Protein AF-X0X9D3-F1 (afdb_monomer_lite)

Foldseek 3Di:
DDDDPVVVVVLVVVLVVLLVVLLVCLVVLNLVVSLVSLLVSLVVLVPDPPQDPVRSVVSNVSSLVSLVVSLVVLVPPPPPPDDRPVVSNVVSVVSSLVSQLPDPPCVSVVVVVVVVLVVQVPDPPHDLVNSLVVLVVVLVSCVVVVVVVVNVVSVVVNVVSVVD

Sequence (164 aa):
MAINANVKNQFIKNFQNKILQGRQLLQTNNHRWGDKIFTNLYYDIEKIDWIEDQKKRQFTMIITNSWWIYLNSITSQKEEGAKIDYIKYIDAYNRFFSFLSKLEEFDLFSNFWMVLLKNFIKKKELSVDGITKFINSFCNIIKEREDFLKLVELQIILTFLRKS

Secondary structure (DSSP, 8-state):
-PPPHHHHHHHHHHHHHHHHHHHHHHHTT-HHHHHHHHHHHHHHHHT-TTS-HHHHHHHHHHHHHHHHHHHHHHH----TT----HHHHHHHHHHHHHHHTT-S-HHHHHHHHHHHHHHHHH-TTS-HHHHHHHHHHHHHHHHHTT-HHHHHHHHHHHHHHTT-

Structure (mmCIF, N/CA/C/O backbone):
data_AF-X0X9D3-F1
#
_entry.id   AF-X0X9D3-F1
#
loop_
_atom_site.group_PDB
_atom_site.id
_atom_site.type_symbol
_atom_site.label_atom_id
_atom_site.label_alt_id
_atom_site.label_comp_id
_atom_site.label_asym_id
_atom_site.label_entity_id
_atom_site.label_seq_id
_atom_site.pdbx_PDB_ins_code
_atom_site.Cartn_x
_atom_site.Cartn_y
_atom_site.Cartn_z
_atom_site.occupancy
_atom_site.B_iso_or_equiv
_atom_site.auth_seq_id
_atom_site.auth_comp_id
_atom_site.auth_asym_id
_atom_site.auth_atom_id
_atom_site.pdbx_PDB_model_num
ATOM 1 N N . MET A 1 1 ? 16.632 -7.223 -26.950 1.00 51.91 1 MET A N 1
ATOM 2 C CA . MET A 1 1 ? 17.416 -5.986 -27.187 1.00 51.91 1 MET A CA 1
ATOM 3 C C . MET A 1 1 ? 18.104 -5.600 -25.886 1.00 51.91 1 MET A C 1
ATOM 5 O O . MET A 1 1 ? 17.438 -5.593 -24.860 1.00 51.91 1 MET A O 1
ATOM 9 N N . ALA A 1 2 ? 19.412 -5.331 -25.891 1.00 59.56 2 ALA A N 1
ATOM 10 C CA . ALA A 1 2 ? 20.106 -4.870 -24.688 1.00 59.56 2 ALA A CA 1
ATOM 11 C C . ALA A 1 2 ? 19.689 -3.423 -24.384 1.00 59.56 2 ALA A C 1
ATOM 13 O O . ALA A 1 2 ? 19.845 -2.536 -25.219 1.00 59.56 2 ALA A O 1
ATOM 14 N N . ILE A 1 3 ? 19.115 -3.190 -23.208 1.00 73.69 3 ILE A N 1
ATOM 15 C CA . ILE A 1 3 ? 18.658 -1.857 -22.806 1.00 73.69 3 ILE A CA 1
ATOM 16 C C . ILE A 1 3 ? 19.833 -1.022 -22.342 1.00 73.69 3 ILE A C 1
ATOM 18 O O . ILE A 1 3 ? 20.680 -1.490 -21.580 1.00 73.69 3 ILE A O 1
ATOM 22 N N . ASN A 1 4 ? 19.839 0.234 -22.780 1.00 84.88 4 ASN A N 1
ATOM 23 C CA . ASN A 1 4 ? 20.864 1.206 -22.445 1.00 84.88 4 ASN A CA 1
ATOM 24 C C . ASN A 1 4 ? 20.997 1.354 -20.917 1.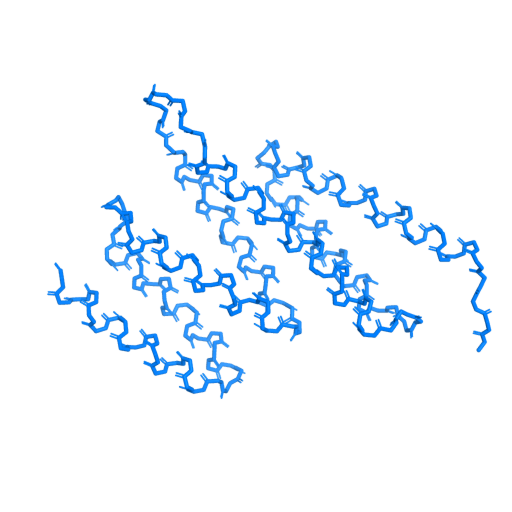00 84.88 4 ASN A C 1
ATOM 26 O O . ASN A 1 4 ? 20.018 1.627 -20.216 1.00 84.88 4 ASN A O 1
ATOM 30 N N . ALA A 1 5 ? 22.222 1.210 -20.405 1.00 86.62 5 ALA A N 1
ATOM 31 C CA . ALA A 1 5 ? 22.541 1.371 -18.988 1.00 86.62 5 ALA A CA 1
ATOM 32 C C . ALA A 1 5 ? 22.072 2.728 -18.426 1.00 8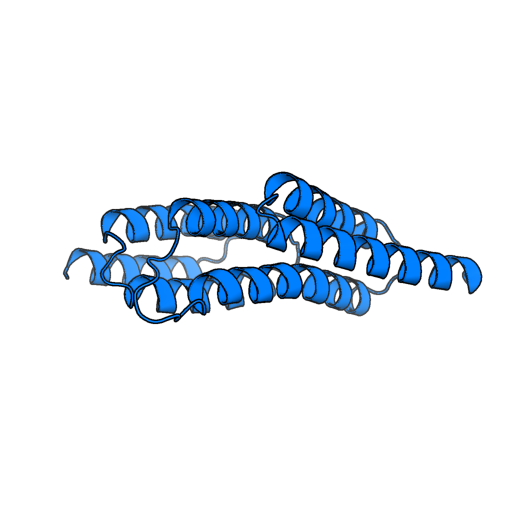6.62 5 ALA A C 1
ATOM 34 O O . ALA A 1 5 ? 21.621 2.798 -17.282 1.00 86.62 5 ALA A O 1
ATOM 35 N N . ASN A 1 6 ? 22.074 3.786 -19.244 1.00 88.56 6 ASN A N 1
ATOM 36 C CA . ASN A 1 6 ? 21.579 5.104 -18.845 1.00 88.56 6 ASN A CA 1
ATOM 37 C C . ASN A 1 6 ? 20.082 5.098 -18.512 1.00 88.56 6 ASN A C 1
ATOM 39 O O . ASN A 1 6 ? 19.679 5.724 -17.534 1.00 88.56 6 ASN A O 1
ATOM 43 N N . VAL A 1 7 ? 19.267 4.348 -19.263 1.00 88.75 7 VAL A N 1
ATOM 44 C CA . VAL A 1 7 ? 17.819 4.233 -19.011 1.00 88.75 7 VAL A CA 1
ATOM 45 C C . VAL A 1 7 ? 17.570 3.546 -17.669 1.00 88.75 7 VAL A C 1
ATOM 47 O O . VAL A 1 7 ? 16.773 4.029 -16.864 1.00 88.75 7 VAL A O 1
ATOM 50 N N . LYS A 1 8 ? 18.309 2.466 -17.382 1.00 89.12 8 LYS A N 1
ATOM 51 C CA . LYS A 1 8 ? 18.216 1.756 -16.096 1.00 89.12 8 LYS A CA 1
ATOM 52 C C . LYS A 1 8 ? 18.608 2.659 -14.926 1.00 89.12 8 LYS A C 1
ATOM 54 O O . LYS A 1 8 ? 17.883 2.735 -13.935 1.00 89.12 8 LYS A O 1
ATOM 59 N N . ASN A 1 9 ? 19.717 3.384 -15.057 1.00 91.69 9 ASN A N 1
ATOM 60 C CA . ASN A 1 9 ? 20.201 4.292 -14.016 1.00 91.69 9 ASN A CA 1
ATOM 61 C C . ASN A 1 9 ? 19.222 5.442 -13.756 1.00 91.69 9 ASN A C 1
ATOM 63 O O . ASN A 1 9 ? 18.950 5.781 -12.602 1.00 91.69 9 ASN A O 1
ATOM 67 N N . GLN A 1 10 ? 18.652 6.015 -14.816 1.00 93.94 10 GLN A N 1
ATOM 68 C CA . GLN A 1 10 ? 17.659 7.076 -14.696 1.00 93.94 10 GLN A CA 1
ATOM 69 C C . GLN A 1 10 ? 16.377 6.576 -14.023 1.00 93.94 10 GLN A C 1
ATOM 71 O O . GLN A 1 10 ? 15.846 7.261 -13.148 1.00 93.94 10 GLN A O 1
ATOM 76 N N . PHE A 1 11 ? 15.915 5.369 -14.367 1.00 93.94 11 PHE A N 1
ATOM 77 C CA . PHE A 1 11 ? 14.783 4.737 -13.691 1.00 93.94 11 PHE A CA 1
ATOM 78 C C . PHE A 1 11 ? 15.042 4.569 -12.189 1.00 93.94 11 PHE A C 1
ATOM 80 O O . PHE A 1 11 ? 14.239 5.035 -11.383 1.00 93.94 11 PHE A O 1
ATOM 87 N N . ILE A 1 12 ? 16.179 3.979 -11.800 1.00 94.25 12 ILE A N 1
ATOM 88 C CA . ILE A 1 12 ? 16.516 3.749 -10.384 1.00 94.25 12 ILE A 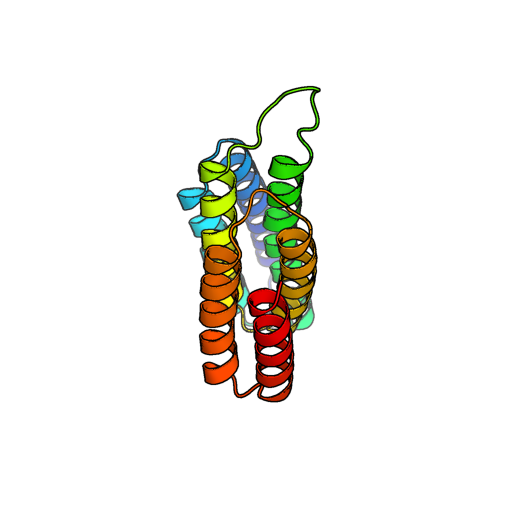CA 1
ATOM 89 C C . ILE A 1 12 ? 16.573 5.074 -9.616 1.00 94.25 12 ILE A C 1
ATOM 91 O O . ILE A 1 12 ? 15.996 5.183 -8.533 1.00 94.25 12 ILE A O 1
ATOM 95 N N . LYS A 1 13 ? 17.211 6.102 -10.189 1.00 96.31 13 LYS A N 1
ATOM 96 C CA . LYS A 1 13 ? 17.292 7.434 -9.574 1.00 96.31 13 LYS A CA 1
ATOM 97 C C . LYS A 1 13 ? 15.904 8.055 -9.388 1.00 96.31 13 LYS A C 1
ATOM 99 O O . LYS A 1 13 ? 15.596 8.579 -8.319 1.00 96.31 13 LYS A O 1
ATOM 104 N N . ASN A 1 14 ? 15.045 7.962 -10.403 1.00 96.62 14 ASN A N 1
ATOM 105 C CA . ASN A 1 14 ? 13.672 8.463 -10.331 1.00 96.62 14 ASN A CA 1
ATOM 106 C C . ASN A 1 14 ? 12.839 7.704 -9.293 1.00 96.62 14 ASN A C 1
ATOM 108 O O . ASN A 1 14 ? 12.109 8.329 -8.523 1.00 96.62 14 ASN A O 1
ATOM 112 N N . PHE A 1 15 ? 12.976 6.378 -9.243 1.00 97.31 15 PHE A N 1
ATOM 113 C CA . PHE A 1 15 ? 12.324 5.533 -8.249 1.00 97.31 15 PHE A CA 1
ATOM 114 C C . PHE A 1 15 ? 12.723 5.954 -6.829 1.00 97.31 15 PHE A C 1
ATOM 116 O O . PHE A 1 15 ? 11.858 6.262 -6.011 1.00 97.31 15 PHE A O 1
ATOM 123 N N . GLN A 1 16 ? 14.026 6.061 -6.552 1.00 97.44 16 GLN A N 1
ATOM 124 C CA . GLN A 1 16 ? 14.542 6.482 -5.245 1.00 97.44 16 GLN A CA 1
ATOM 125 C C . GLN A 1 16 ? 14.030 7.871 -4.840 1.00 97.44 16 GLN A C 1
ATOM 127 O O . GLN A 1 16 ? 13.548 8.046 -3.720 1.00 97.44 16 GLN A O 1
ATOM 132 N N . ASN A 1 17 ? 14.065 8.838 -5.760 1.00 98.00 17 ASN A N 1
ATOM 133 C CA . ASN A 1 17 ? 13.572 10.191 -5.503 1.00 98.00 17 ASN A CA 1
ATOM 134 C C . ASN A 1 17 ? 12.078 10.202 -5.157 1.00 98.00 17 ASN A C 1
ATOM 136 O O . ASN A 1 17 ? 11.682 10.821 -4.169 1.00 98.00 17 ASN A O 1
ATOM 140 N N . LYS A 1 18 ? 11.247 9.489 -5.927 1.00 98.00 18 LYS A N 1
ATOM 141 C CA . LYS A 1 18 ? 9.807 9.388 -5.652 1.00 98.00 18 LYS A CA 1
ATOM 142 C C . LYS A 1 18 ? 9.529 8.661 -4.329 1.00 98.00 18 LYS A C 1
ATOM 144 O O . LYS A 1 18 ? 8.638 9.080 -3.597 1.00 98.00 18 LYS A O 1
ATOM 149 N N . ILE A 1 19 ? 10.305 7.630 -3.974 1.00 98.31 19 ILE A N 1
ATOM 150 C CA . ILE A 1 19 ? 10.197 6.965 -2.663 1.00 98.31 19 ILE A CA 1
ATOM 151 C C . ILE A 1 19 ? 10.476 7.947 -1.522 1.00 98.31 19 ILE A C 1
ATOM 153 O O . ILE A 1 19 ? 9.707 8.002 -0.561 1.00 98.31 19 ILE A O 1
ATOM 157 N N . LEU A 1 20 ? 11.547 8.740 -1.624 1.00 97.88 20 LEU A N 1
ATOM 158 C CA . LEU A 1 20 ? 11.883 9.745 -0.612 1.00 97.88 20 LEU A CA 1
ATOM 159 C C . LEU A 1 20 ? 10.783 10.805 -0.485 1.00 97.88 20 LEU A C 1
ATOM 161 O O . LEU A 1 20 ? 10.347 11.090 0.630 1.00 97.88 20 LEU A O 1
ATOM 165 N N . GLN A 1 21 ? 10.279 11.319 -1.608 1.00 98.06 21 GLN A N 1
ATOM 166 C CA . GLN A 1 21 ? 9.172 12.280 -1.624 1.00 98.06 21 GLN A CA 1
ATOM 167 C C . GLN A 1 21 ? 7.899 11.700 -0.997 1.00 98.06 21 GLN A C 1
ATOM 169 O O . GLN A 1 21 ? 7.280 12.340 -0.150 1.00 98.06 21 GLN A O 1
ATOM 174 N N . GLY A 1 22 ? 7.527 10.468 -1.360 1.00 98.00 22 GLY A N 1
ATOM 175 C CA . GLY A 1 22 ? 6.369 9.786 -0.783 1.00 98.00 22 GLY A CA 1
ATOM 176 C C . GLY A 1 22 ? 6.491 9.643 0.735 1.00 98.00 22 GLY A C 1
ATOM 177 O O . GLY A 1 22 ? 5.559 9.977 1.464 1.00 98.00 22 GLY A O 1
ATOM 178 N N . ARG A 1 23 ? 7.667 9.240 1.236 1.00 97.69 23 ARG A N 1
ATOM 179 C CA . ARG A 1 23 ? 7.942 9.147 2.682 1.00 97.69 23 ARG A CA 1
ATOM 180 C C . ARG A 1 23 ? 7.845 10.502 3.384 1.00 97.69 23 ARG A C 1
ATOM 182 O O . ARG A 1 23 ? 7.234 10.581 4.444 1.00 97.69 23 ARG A O 1
ATOM 189 N N . GLN A 1 24 ? 8.408 11.560 2.802 1.00 97.62 24 GLN A N 1
ATOM 190 C CA . GLN A 1 24 ? 8.318 12.920 3.352 1.00 97.62 24 GLN A CA 1
ATOM 191 C C . GLN A 1 24 ? 6.867 13.413 3.427 1.00 97.62 24 GLN A C 1
ATOM 193 O O . GLN A 1 24 ? 6.464 14.020 4.420 1.00 97.62 24 GLN A O 1
ATOM 198 N N . LEU A 1 25 ? 6.054 13.109 2.414 1.00 97.50 25 LEU A N 1
ATOM 199 C CA . LEU A 1 25 ? 4.630 13.444 2.418 1.00 97.50 25 LEU A CA 1
ATOM 200 C C . LEU A 1 25 ? 3.865 12.683 3.496 1.00 97.50 25 LEU A C 1
ATOM 202 O O . LEU A 1 25 ? 3.042 13.282 4.180 1.00 97.50 25 LEU A O 1
ATOM 206 N N . LEU A 1 26 ? 4.166 11.398 3.705 1.00 95.56 26 LEU A N 1
ATOM 207 C CA . LEU A 1 26 ? 3.586 10.657 4.824 1.00 95.56 26 LEU A CA 1
ATOM 208 C C . LEU A 1 26 ? 3.941 11.313 6.166 1.00 95.56 26 LEU A C 1
ATOM 210 O O . LEU A 1 26 ? 3.048 11.583 6.962 1.00 95.56 26 LEU A O 1
ATOM 214 N N . GLN A 1 27 ? 5.216 11.646 6.386 1.00 93.12 27 GLN A N 1
ATOM 215 C CA . GLN A 1 27 ? 5.674 12.263 7.639 1.00 93.12 27 GLN A CA 1
ATOM 216 C C . GLN A 1 27 ? 5.070 13.652 7.897 1.00 93.12 27 GLN A C 1
ATOM 218 O O . GLN A 1 27 ? 4.860 14.026 9.046 1.00 93.12 27 GLN A O 1
ATOM 223 N N . THR A 1 28 ? 4.726 14.394 6.844 1.00 93.00 28 THR A N 1
ATOM 224 C CA . THR A 1 28 ? 4.029 15.691 6.938 1.00 93.00 28 THR A CA 1
ATOM 225 C C . THR A 1 28 ? 2.498 15.556 6.964 1.00 93.00 28 THR A C 1
ATOM 227 O O . THR A 1 28 ? 1.786 16.527 6.720 1.00 93.00 28 THR A O 1
ATOM 230 N N . ASN A 1 29 ? 1.970 14.360 7.270 1.00 90.44 29 ASN A N 1
ATOM 231 C CA . ASN A 1 29 ? 0.538 14.016 7.320 1.00 90.44 29 ASN A CA 1
ATOM 232 C C . ASN A 1 29 ? -0.208 14.175 5.987 1.00 90.44 29 ASN A C 1
ATOM 234 O O . ASN A 1 29 ? -1.438 14.151 5.936 1.00 90.44 29 ASN A O 1
ATOM 238 N N . ASN A 1 30 ? 0.516 14.297 4.880 1.00 94.50 30 ASN A N 1
ATOM 239 C CA . ASN A 1 30 ? -0.066 14.421 3.559 1.00 94.50 30 ASN A CA 1
ATOM 240 C C . ASN A 1 30 ? -0.279 13.040 2.917 1.00 94.50 30 ASN A C 1
ATOM 242 O O . ASN A 1 30 ? 0.290 12.704 1.871 1.00 94.50 30 ASN A O 1
ATOM 246 N N . HIS A 1 31 ? -1.118 12.218 3.558 1.00 95.69 31 HIS A N 1
ATOM 247 C CA . HIS A 1 31 ? -1.322 10.829 3.141 1.00 95.69 31 HIS A CA 1
ATOM 248 C C . HIS A 1 31 ? -1.901 10.708 1.730 1.00 95.69 31 HIS A C 1
ATOM 250 O O . HIS A 1 31 ? -1.583 9.759 1.022 1.00 95.69 31 HIS A O 1
ATOM 256 N N . ARG A 1 32 ? -2.734 11.666 1.295 1.00 95.62 32 ARG A N 1
ATOM 257 C CA . ARG A 1 32 ? -3.327 11.659 -0.052 1.00 95.62 32 ARG A CA 1
ATOM 258 C C . ARG A 1 32 ? -2.264 11.750 -1.140 1.00 95.62 32 ARG A C 1
ATOM 260 O O . ARG A 1 32 ? -2.324 11.009 -2.118 1.00 95.62 32 ARG A O 1
ATOM 267 N N . TRP A 1 33 ? -1.313 12.667 -0.989 1.00 97.19 33 TRP A N 1
ATOM 268 C CA . TRP A 1 33 ? -0.254 12.841 -1.979 1.00 97.19 33 TRP A CA 1
ATOM 269 C C . TRP A 1 33 ? 0.816 11.750 -1.866 1.00 97.19 33 TRP A C 1
ATOM 271 O O . TRP A 1 33 ? 1.298 11.286 -2.900 1.00 97.19 33 TRP A O 1
ATOM 281 N N . GLY A 1 34 ? 1.113 11.275 -0.650 1.00 97.31 34 GLY A N 1
ATOM 282 C CA . GLY A 1 34 ? 1.967 10.101 -0.439 1.00 97.31 34 GLY A CA 1
ATOM 283 C C . GLY A 1 34 ? 1.411 8.849 -1.129 1.00 97.31 34 GLY A C 1
ATOM 284 O O . GLY A 1 34 ? 2.106 8.228 -1.932 1.00 97.31 34 GLY A O 1
ATOM 285 N N . ASP A 1 35 ? 0.129 8.542 -0.907 1.00 96.62 35 ASP A N 1
ATOM 286 C CA . ASP A 1 35 ? -0.586 7.440 -1.564 1.00 96.62 35 ASP A CA 1
ATOM 287 C C . ASP A 1 35 ? -0.561 7.550 -3.089 1.00 96.62 35 ASP A C 1
ATOM 289 O O . ASP A 1 35 ? -0.241 6.584 -3.782 1.00 96.62 35 ASP A O 1
ATOM 293 N N . LYS A 1 36 ? -0.832 8.746 -3.624 1.00 97.12 36 LYS A N 1
ATOM 294 C CA . LYS A 1 36 ? -0.803 8.980 -5.070 1.00 97.12 36 LYS A CA 1
ATOM 295 C C . LYS A 1 36 ? 0.576 8.687 -5.666 1.00 97.12 36 LYS A C 1
ATOM 297 O O . LYS A 1 36 ? 0.653 8.062 -6.721 1.00 97.12 36 LYS A O 1
ATOM 302 N N . ILE A 1 37 ? 1.658 9.109 -5.008 1.00 97.44 37 ILE A N 1
ATOM 303 C CA . ILE A 1 37 ? 3.026 8.822 -5.469 1.00 97.44 37 ILE A CA 1
ATOM 304 C C . ILE A 1 37 ? 3.311 7.324 -5.446 1.00 97.44 37 ILE A C 1
ATOM 306 O O . ILE A 1 37 ? 3.830 6.800 -6.428 1.00 97.44 37 ILE A O 1
ATOM 310 N N . PHE A 1 38 ? 2.959 6.635 -4.363 1.00 97.38 38 PHE A N 1
ATOM 311 C CA . PHE A 1 38 ? 3.206 5.202 -4.223 1.00 97.38 38 PHE A CA 1
ATOM 312 C C . PHE A 1 38 ? 2.378 4.356 -5.189 1.00 97.38 38 PHE A C 1
ATOM 314 O O . PHE A 1 38 ? 2.926 3.468 -5.838 1.00 97.38 38 PHE A O 1
ATOM 321 N N . THR A 1 39 ? 1.097 4.681 -5.357 1.00 95.94 39 THR A N 1
ATOM 322 C CA . THR A 1 39 ? 0.223 4.033 -6.341 1.00 95.94 39 THR A CA 1
ATOM 323 C C . THR A 1 39 ? 0.757 4.240 -7.762 1.00 95.94 39 THR A C 1
ATOM 325 O O . THR A 1 39 ? 0.839 3.290 -8.535 1.00 95.94 39 THR A O 1
ATOM 328 N N . ASN A 1 40 ? 1.173 5.462 -8.110 1.00 96.31 40 ASN A N 1
ATOM 329 C CA . ASN A 1 40 ? 1.748 5.731 -9.428 1.00 96.31 40 ASN A CA 1
ATOM 330 C C . ASN A 1 40 ? 3.077 5.000 -9.632 1.00 96.31 40 ASN A C 1
ATOM 332 O O . ASN A 1 40 ? 3.302 4.465 -10.707 1.00 96.31 40 ASN A O 1
ATOM 336 N N . LEU A 1 41 ? 3.940 4.959 -8.613 1.00 96.56 41 LEU A N 1
ATOM 337 C CA . LEU A 1 41 ? 5.193 4.209 -8.667 1.00 96.56 41 LEU A CA 1
ATOM 338 C C . LEU A 1 41 ? 4.955 2.729 -8.957 1.00 96.56 41 LEU A C 1
ATOM 340 O O . LEU A 1 41 ? 5.642 2.185 -9.812 1.00 96.56 41 LEU A O 1
ATOM 344 N N . TYR A 1 42 ? 3.993 2.108 -8.274 1.00 95.62 42 TYR A N 1
ATOM 345 C CA . TYR A 1 42 ? 3.616 0.719 -8.523 1.00 95.62 42 TYR A CA 1
ATOM 346 C C . TYR A 1 42 ? 3.209 0.509 -9.988 1.00 95.62 42 TYR A C 1
ATOM 348 O O . TYR A 1 42 ? 3.831 -0.284 -10.686 1.00 95.62 42 TYR A O 1
ATOM 356 N N . TYR A 1 43 ? 2.265 1.297 -10.508 1.00 95.12 43 TYR A N 1
ATOM 357 C CA . TYR A 1 43 ? 1.858 1.161 -11.911 1.00 95.12 43 TYR A CA 1
ATOM 358 C C . TYR A 1 43 ? 2.966 1.503 -12.914 1.00 95.12 43 TYR A C 1
ATOM 360 O O . TYR A 1 43 ? 2.996 0.931 -14.002 1.00 95.12 43 TYR A O 1
ATOM 368 N N . ASP A 1 44 ? 3.863 2.435 -12.583 1.00 94.44 44 ASP A N 1
ATOM 369 C CA . ASP A 1 44 ? 5.036 2.740 -13.403 1.00 94.44 44 ASP A CA 1
ATOM 370 C C . ASP A 1 44 ? 5.980 1.525 -13.470 1.00 94.44 44 ASP A C 1
ATOM 372 O O . ASP A 1 44 ? 6.537 1.270 -14.530 1.00 94.44 44 ASP A O 1
ATOM 376 N N . ILE A 1 45 ? 6.154 0.775 -12.372 1.00 94.75 45 ILE A N 1
ATOM 377 C CA . ILE A 1 45 ? 6.966 -0.456 -12.324 1.00 94.75 45 ILE A CA 1
ATOM 378 C C . ILE A 1 45 ? 6.319 -1.569 -13.145 1.00 94.75 45 ILE A C 1
ATOM 380 O O . ILE A 1 45 ? 7.002 -2.201 -13.953 1.00 94.75 45 ILE A O 1
ATOM 384 N N . GLU A 1 46 ? 5.014 -1.783 -12.970 1.00 93.06 46 GLU A N 1
ATOM 385 C CA . GLU A 1 46 ? 4.295 -2.877 -13.631 1.00 93.06 46 GLU A CA 1
ATOM 386 C C . GLU A 1 46 ? 4.342 -2.773 -15.156 1.00 93.06 46 GLU A C 1
ATOM 388 O O . GLU A 1 46 ? 4.542 -3.775 -15.843 1.00 93.06 46 GLU A O 1
ATOM 393 N N . LYS A 1 47 ? 4.282 -1.547 -15.685 1.00 93.75 47 LYS A N 1
ATOM 394 C CA . LYS A 1 47 ? 4.357 -1.255 -17.127 1.00 93.75 47 LYS A CA 1
ATOM 395 C C . LYS A 1 47 ? 5.742 -1.453 -17.748 1.00 93.75 47 LYS A C 1
ATOM 397 O O . LYS A 1 47 ? 5.889 -1.257 -18.952 1.00 93.75 47 LYS A O 1
ATOM 402 N N . ILE A 1 48 ? 6.778 -1.740 -16.959 1.00 93.25 48 ILE A N 1
ATOM 403 C CA . ILE A 1 48 ? 8.137 -1.869 -17.484 1.00 93.25 48 ILE A CA 1
ATOM 404 C C . ILE A 1 48 ? 8.418 -3.321 -17.859 1.00 93.25 48 ILE A C 1
ATOM 406 O O . ILE A 1 48 ? 8.696 -4.158 -17.003 1.00 93.25 48 ILE A O 1
ATOM 410 N N . ASP A 1 49 ? 8.445 -3.584 -19.163 1.00 91.56 49 ASP A N 1
ATOM 411 C CA . ASP A 1 49 ? 8.639 -4.930 -19.724 1.00 91.56 49 ASP A CA 1
ATOM 412 C C . ASP A 1 49 ? 10.029 -5.524 -19.465 1.00 91.56 49 ASP A C 1
ATOM 414 O O . ASP A 1 49 ? 10.235 -6.729 -19.555 1.00 91.56 49 ASP A O 1
ATOM 418 N N . TRP A 1 50 ? 11.020 -4.681 -19.177 1.00 92.44 50 TRP A N 1
ATOM 419 C CA . TRP A 1 50 ? 12.407 -5.121 -19.038 1.00 92.44 50 TRP A CA 1
ATOM 420 C C . TRP A 1 50 ? 12.869 -5.385 -17.613 1.00 92.44 50 TRP A C 1
ATOM 422 O O . TRP A 1 50 ? 14.012 -5.804 -17.404 1.00 92.44 50 TRP A O 1
ATOM 432 N N . ILE A 1 51 ? 12.020 -5.089 -16.635 1.00 91.94 51 ILE A N 1
ATOM 433 C CA . ILE A 1 51 ? 12.261 -5.436 -15.242 1.00 91.94 51 ILE A CA 1
ATOM 434 C C . ILE A 1 51 ? 11.627 -6.805 -15.028 1.00 91.94 51 ILE A C 1
ATOM 436 O O . ILE A 1 51 ? 10.431 -6.967 -15.224 1.00 91.94 51 ILE A O 1
ATOM 440 N N . GLU A 1 52 ? 12.433 -7.778 -14.619 1.00 92.69 52 GLU A N 1
ATOM 441 C CA . GLU A 1 52 ? 11.950 -9.111 -14.259 1.00 92.69 52 GLU A CA 1
ATOM 442 C C . GLU A 1 52 ? 10.966 -9.043 -13.082 1.00 92.69 52 GLU A C 1
ATOM 444 O O . GLU A 1 52 ? 11.140 -8.228 -12.170 1.00 92.69 52 GLU A O 1
ATOM 449 N N . ASP A 1 53 ? 9.991 -9.950 -13.044 1.00 91.00 53 ASP A N 1
ATOM 450 C CA . ASP A 1 53 ? 8.922 -9.959 -12.033 1.00 91.00 53 ASP A CA 1
ATOM 451 C C . ASP A 1 53 ? 9.462 -9.993 -10.598 1.00 91.00 53 ASP A C 1
ATOM 453 O O . ASP A 1 53 ? 8.991 -9.273 -9.717 1.00 91.00 53 ASP A O 1
ATOM 457 N N . GLN A 1 54 ? 10.539 -10.750 -10.352 1.00 91.00 54 GLN A N 1
ATOM 458 C CA . GLN A 1 54 ? 11.191 -10.772 -9.041 1.00 91.00 54 GLN A CA 1
ATOM 459 C C . GLN A 1 54 ? 11.689 -9.378 -8.631 1.00 91.00 54 GLN A C 1
ATOM 461 O O . GLN A 1 54 ? 11.621 -9.000 -7.457 1.00 91.00 54 GLN A O 1
ATOM 466 N N . LYS A 1 55 ? 12.198 -8.599 -9.589 1.00 93.31 55 LYS A N 1
ATOM 467 C CA . LYS A 1 55 ? 12.687 -7.246 -9.341 1.00 93.31 55 LYS A CA 1
ATOM 468 C C . LYS A 1 55 ? 11.533 -6.255 -9.186 1.00 93.31 55 LYS A C 1
ATOM 470 O O . LYS A 1 55 ? 11.636 -5.389 -8.314 1.00 93.31 55 LYS A O 1
ATOM 475 N N . LYS A 1 56 ? 10.438 -6.408 -9.942 1.00 94.19 56 LYS A N 1
ATOM 476 C CA . LYS A 1 56 ? 9.196 -5.641 -9.731 1.00 94.19 56 LYS A CA 1
ATOM 477 C C . LYS A 1 56 ? 8.684 -5.828 -8.306 1.00 94.19 56 LYS A C 1
ATOM 479 O O . LYS A 1 56 ? 8.589 -4.849 -7.566 1.00 94.19 56 LYS A O 1
ATOM 484 N N . ARG A 1 57 ? 8.574 -7.081 -7.853 1.00 91.38 57 ARG A N 1
ATOM 485 C CA . ARG A 1 57 ? 8.181 -7.420 -6.478 1.00 91.38 57 ARG A CA 1
ATOM 486 C C . ARG A 1 57 ? 9.091 -6.787 -5.425 1.00 91.38 57 ARG A C 1
ATOM 488 O O . ARG A 1 57 ? 8.604 -6.282 -4.416 1.00 91.38 57 ARG A O 1
ATOM 495 N N . GLN A 1 58 ? 10.410 -6.746 -5.646 1.00 92.75 58 GLN A N 1
ATOM 496 C CA . GLN A 1 58 ? 11.329 -6.031 -4.743 1.00 92.75 58 GLN A CA 1
ATOM 497 C C . GLN A 1 58 ? 11.011 -4.530 -4.660 1.00 92.75 58 GLN A C 1
ATOM 499 O O . GLN A 1 58 ? 11.042 -3.958 -3.568 1.00 92.75 58 GLN A O 1
ATOM 504 N N . PHE A 1 59 ? 10.702 -3.880 -5.783 1.00 95.50 59 PHE A N 1
ATOM 505 C CA . PHE A 1 59 ? 10.301 -2.474 -5.779 1.00 95.50 59 PHE A CA 1
ATOM 506 C C . PHE A 1 59 ? 8.943 -2.267 -5.096 1.00 95.50 59 PHE A C 1
ATOM 508 O O . PHE A 1 59 ? 8.828 -1.365 -4.260 1.00 95.50 59 PHE A O 1
ATOM 515 N N . THR A 1 60 ? 7.966 -3.139 -5.352 1.00 93.44 60 THR A N 1
ATOM 516 C CA . THR A 1 60 ? 6.673 -3.156 -4.652 1.00 93.44 60 THR A CA 1
ATOM 517 C C . THR A 1 60 ? 6.869 -3.286 -3.140 1.00 93.44 60 THR A C 1
ATOM 519 O O . THR A 1 60 ? 6.329 -2.490 -2.371 1.00 93.44 60 THR A O 1
ATOM 522 N N . MET A 1 61 ? 7.741 -4.191 -2.684 1.00 91.50 61 MET A N 1
ATOM 523 C CA . MET A 1 61 ? 8.087 -4.331 -1.264 1.00 91.50 61 MET A CA 1
ATOM 524 C C . MET A 1 61 ? 8.699 -3.057 -0.669 1.00 91.50 61 MET A C 1
ATOM 526 O O . MET A 1 61 ? 8.405 -2.722 0.477 1.00 91.50 61 MET A O 1
ATOM 530 N N . ILE A 1 62 ? 9.529 -2.317 -1.413 1.00 95.25 62 ILE A N 1
ATOM 531 C CA . ILE A 1 62 ? 10.090 -1.038 -0.940 1.00 95.25 62 ILE A CA 1
ATOM 532 C C . ILE A 1 62 ? 8.980 0.002 -0.727 1.00 95.25 62 ILE A C 1
ATOM 534 O O . ILE A 1 62 ? 9.008 0.734 0.272 1.00 95.25 62 ILE A O 1
ATOM 538 N N . ILE A 1 63 ? 8.004 0.068 -1.636 1.00 95.81 63 ILE A N 1
ATOM 539 C CA . ILE A 1 63 ? 6.841 0.955 -1.506 1.00 95.81 63 ILE A CA 1
ATOM 540 C C . ILE A 1 63 ? 6.031 0.561 -0.266 1.00 95.81 63 ILE A C 1
ATOM 542 O O . ILE A 1 63 ? 5.812 1.382 0.627 1.00 95.81 63 ILE A O 1
ATOM 546 N N . THR A 1 64 ? 5.675 -0.716 -0.158 1.00 92.44 64 THR A N 1
ATOM 547 C CA . THR A 1 64 ? 4.894 -1.265 0.953 1.00 92.44 64 THR A CA 1
ATOM 548 C C . THR A 1 64 ? 5.578 -1.066 2.309 1.00 92.44 64 THR A C 1
ATOM 550 O O . THR A 1 64 ? 4.954 -0.612 3.269 1.00 92.44 64 THR A O 1
ATOM 553 N N . ASN A 1 65 ? 6.888 -1.303 2.396 1.00 91.25 65 ASN A N 1
ATOM 554 C CA . ASN A 1 65 ? 7.655 -1.070 3.621 1.00 91.25 65 ASN A CA 1
ATOM 555 C C . ASN A 1 65 ? 7.700 0.412 4.012 1.00 91.25 65 ASN A C 1
ATOM 557 O O . ASN A 1 65 ? 7.784 0.730 5.196 1.00 91.25 65 ASN A O 1
ATOM 561 N N . SER A 1 66 ? 7.617 1.330 3.044 1.00 95.06 66 SER A N 1
ATOM 562 C CA . SER A 1 66 ? 7.572 2.770 3.329 1.00 95.06 66 SER A CA 1
ATOM 563 C C . SER A 1 66 ? 6.291 3.155 4.072 1.00 95.06 66 SER A C 1
ATOM 565 O O . SER A 1 66 ? 6.356 3.901 5.050 1.00 95.06 66 SER A O 1
ATOM 567 N N . TRP A 1 67 ? 5.149 2.591 3.669 1.00 92.94 67 TRP A N 1
ATOM 568 C CA . TRP A 1 67 ? 3.899 2.700 4.421 1.00 92.94 67 TRP A CA 1
ATOM 569 C C . TRP A 1 67 ? 4.004 2.070 5.804 1.00 92.94 67 TRP A C 1
ATOM 571 O O . TRP A 1 67 ? 3.612 2.684 6.793 1.00 92.94 67 TRP A O 1
ATOM 581 N N . TRP A 1 68 ? 4.557 0.862 5.886 1.00 88.25 68 TRP A N 1
ATOM 582 C CA . TRP A 1 68 ? 4.644 0.132 7.146 1.00 88.25 68 TRP A CA 1
ATOM 583 C C . TRP A 1 68 ? 5.466 0.861 8.210 1.00 88.25 68 TRP A C 1
ATOM 585 O O . TRP A 1 68 ? 5.021 1.021 9.347 1.00 88.25 68 TRP A O 1
ATOM 595 N N . ILE A 1 69 ? 6.652 1.348 7.833 1.00 89.56 69 ILE A N 1
ATOM 596 C CA . ILE A 1 69 ? 7.513 2.145 8.716 1.00 89.56 69 ILE A CA 1
ATOM 597 C C . ILE A 1 69 ? 6.749 3.370 9.222 1.00 89.56 69 ILE A C 1
ATOM 599 O O . ILE A 1 69 ? 6.779 3.670 10.416 1.00 89.56 69 ILE A O 1
ATOM 603 N N . TYR A 1 70 ? 6.025 4.046 8.329 1.00 92.44 70 TYR A N 1
ATOM 604 C CA . TYR A 1 70 ? 5.225 5.200 8.699 1.00 92.44 70 TYR A CA 1
ATOM 605 C C . TYR A 1 70 ? 4.110 4.845 9.694 1.00 92.44 70 TYR A C 1
ATOM 607 O O . TYR A 1 70 ? 4.022 5.461 10.753 1.00 92.44 70 TYR A O 1
ATOM 615 N N . LEU A 1 71 ? 3.308 3.817 9.418 1.00 88.00 71 LEU A N 1
ATOM 616 C CA . LEU A 1 71 ? 2.221 3.386 10.304 1.00 88.00 71 LEU A CA 1
ATOM 617 C C . LEU A 1 71 ? 2.722 3.006 11.700 1.00 88.00 71 LEU A C 1
ATOM 619 O O . LEU A 1 71 ? 2.101 3.376 12.698 1.00 88.00 71 LEU A O 1
ATOM 623 N N . ASN A 1 72 ? 3.869 2.328 11.776 1.00 84.00 72 ASN A N 1
ATOM 624 C CA . ASN A 1 72 ? 4.502 2.022 13.054 1.00 84.00 72 ASN A CA 1
ATOM 625 C C . ASN A 1 72 ? 4.941 3.295 13.776 1.00 84.00 72 ASN A C 1
ATOM 627 O O . ASN A 1 72 ? 4.677 3.409 14.971 1.00 84.00 72 ASN A O 1
ATOM 631 N N . SER A 1 73 ? 5.501 4.276 13.056 1.00 86.25 73 SER A N 1
ATOM 632 C CA . SER A 1 73 ? 5.924 5.553 13.645 1.00 86.25 73 SER A CA 1
ATOM 633 C C . SER A 1 73 ? 4.776 6.323 14.311 1.00 86.25 73 SER A C 1
ATOM 635 O O . SER A 1 73 ? 4.982 6.907 15.371 1.00 86.25 73 SER A O 1
ATOM 637 N N . ILE A 1 74 ? 3.550 6.245 13.771 1.00 84.12 74 ILE A N 1
ATOM 638 C CA . ILE A 1 74 ? 2.350 6.847 14.386 1.00 84.12 74 ILE A CA 1
ATOM 639 C C . ILE A 1 74 ? 2.020 6.180 15.731 1.00 84.12 74 ILE A C 1
ATOM 641 O O . ILE A 1 74 ? 1.534 6.829 16.651 1.00 84.12 74 ILE A O 1
ATOM 645 N N . THR A 1 75 ? 2.277 4.876 15.860 1.00 73.31 75 THR A N 1
ATOM 646 C CA . THR A 1 75 ? 1.973 4.113 17.086 1.00 73.31 75 THR A CA 1
ATOM 647 C C . THR A 1 75 ? 3.091 4.099 18.112 1.00 73.31 75 THR A C 1
ATOM 649 O O . THR A 1 75 ? 2.828 3.845 19.286 1.00 73.31 75 THR A O 1
ATOM 652 N N . SER A 1 76 ? 4.332 4.319 17.678 1.00 67.44 76 SER A N 1
ATOM 653 C CA . SER A 1 76 ? 5.516 4.272 18.531 1.00 67.44 76 SER A CA 1
ATOM 654 C C . SER A 1 76 ? 5.871 5.624 19.146 1.00 67.44 76 SER A C 1
ATOM 656 O O . SER A 1 76 ? 6.862 5.695 19.867 1.00 67.44 76 SER A O 1
ATOM 658 N N . GLN A 1 77 ? 5.061 6.670 18.931 1.00 56.28 77 GLN A N 1
ATOM 659 C CA . GLN A 1 77 ? 5.089 7.901 19.728 1.00 56.28 77 GLN A CA 1
ATOM 660 C C . GLN A 1 77 ? 4.575 7.607 21.149 1.00 56.28 77 GLN A C 1
ATOM 662 O O . GLN A 1 77 ? 3.470 7.968 21.536 1.00 56.28 77 GLN A O 1
ATOM 667 N N . LYS A 1 78 ? 5.395 6.876 21.908 1.00 49.59 78 LYS A N 1
ATOM 668 C CA . LYS A 1 78 ? 5.289 6.647 23.351 1.00 49.59 78 LYS A CA 1
ATOM 669 C C . LYS A 1 78 ? 6.052 7.738 24.111 1.00 49.59 78 LYS A C 1
ATOM 671 O O . LYS A 1 78 ? 6.810 7.425 25.022 1.00 49.59 78 LYS A O 1
ATOM 676 N N . GLU A 1 79 ? 5.913 9.000 23.721 1.00 47.03 79 GLU A N 1
ATOM 677 C CA . GLU A 1 79 ? 6.248 10.051 24.681 1.00 47.03 79 GLU A CA 1
ATOM 678 C C . GLU A 1 79 ? 5.148 10.033 25.742 1.00 47.03 79 GLU A C 1
ATOM 680 O O . GLU A 1 79 ? 3.958 10.028 25.417 1.00 47.03 79 GLU A O 1
ATOM 685 N N . GLU A 1 80 ? 5.562 9.872 26.996 1.00 43.72 80 GLU A N 1
ATOM 686 C CA . GLU A 1 80 ? 4.714 9.684 28.170 1.00 43.72 80 GLU A CA 1
ATOM 687 C C . GLU A 1 80 ? 3.524 10.658 28.160 1.00 43.72 80 GLU A C 1
ATOM 689 O O . GLU A 1 80 ? 3.665 11.854 28.387 1.00 43.72 80 GLU A O 1
ATOM 694 N N . GLY A 1 81 ? 2.327 10.141 27.858 1.00 51.50 81 GLY A N 1
ATOM 695 C CA . GLY A 1 81 ? 1.077 10.907 27.887 1.00 51.50 81 GLY A CA 1
ATOM 696 C C . GLY A 1 81 ? 0.560 11.436 26.543 1.00 51.50 81 GLY A C 1
ATOM 697 O O . GLY A 1 81 ? -0.572 11.927 26.502 1.00 51.50 81 GLY A O 1
ATOM 698 N N . ALA A 1 82 ? 1.297 11.296 25.435 1.00 58.06 82 ALA A N 1
ATOM 699 C CA . ALA A 1 82 ? 0.788 11.668 24.114 1.00 58.06 82 ALA A CA 1
ATOM 700 C C . ALA A 1 82 ? -0.303 10.683 23.652 1.00 58.06 82 ALA A C 1
ATOM 702 O O . ALA A 1 82 ? -0.063 9.491 23.442 1.00 58.06 82 ALA A O 1
ATOM 703 N N . LYS A 1 83 ? -1.540 11.173 23.496 1.00 64.62 83 LYS A N 1
ATOM 704 C CA . LYS A 1 83 ? -2.631 10.382 22.911 1.00 64.62 83 LYS A CA 1
ATOM 705 C C . LYS A 1 83 ? -2.346 10.157 21.428 1.00 64.62 83 LYS A C 1
ATOM 707 O O . LYS A 1 83 ? -2.052 11.103 20.704 1.00 64.62 83 LYS A O 1
ATOM 712 N N . ILE A 1 84 ? -2.492 8.912 20.975 1.00 71.62 84 ILE A N 1
ATOM 713 C CA . ILE A 1 84 ? -2.447 8.576 19.549 1.00 71.62 84 ILE A CA 1
ATOM 714 C C . ILE A 1 84 ? -3.503 9.412 18.819 1.00 71.62 84 ILE A C 1
ATOM 716 O O . ILE A 1 84 ? -4.678 9.398 19.192 1.00 71.62 84 ILE A O 1
ATOM 720 N N . ASP A 1 85 ? -3.096 10.099 17.752 1.00 78.81 85 ASP A N 1
ATOM 721 C CA . ASP A 1 85 ? -4.034 10.714 16.816 1.00 78.81 85 ASP A CA 1
ATOM 722 C C . ASP A 1 85 ? -4.713 9.611 15.992 1.00 78.81 85 ASP A C 1
ATOM 724 O O . ASP A 1 85 ? -4.197 9.130 14.977 1.00 78.81 85 ASP A O 1
ATOM 728 N N . TYR A 1 86 ? -5.879 9.178 16.468 1.00 74.94 86 TYR A N 1
ATOM 729 C CA . TYR A 1 86 ? -6.659 8.118 15.839 1.00 74.94 86 TYR A CA 1
ATOM 730 C C . TYR A 1 86 ? -7.205 8.511 14.464 1.00 74.94 86 TYR A C 1
ATOM 732 O O . TYR A 1 86 ? -7.376 7.630 13.623 1.00 74.94 86 TYR A O 1
ATOM 740 N N . ILE A 1 87 ? -7.437 9.801 14.197 1.00 79.44 87 ILE A N 1
ATOM 741 C CA . ILE A 1 87 ? -7.900 10.263 12.881 1.00 79.44 87 ILE A CA 1
ATOM 742 C C . ILE A 1 87 ? -6.780 10.048 11.866 1.00 79.44 87 ILE A C 1
ATOM 744 O O . ILE A 1 87 ? -6.983 9.389 10.841 1.00 79.44 87 ILE A O 1
ATOM 748 N N . LYS A 1 88 ? -5.575 10.529 12.193 1.00 83.94 88 LYS A N 1
ATOM 749 C CA . LYS A 1 88 ? -4.367 10.325 11.385 1.00 83.94 88 LYS A CA 1
ATOM 750 C C . LYS A 1 88 ? -4.078 8.839 11.182 1.00 83.94 88 LYS A C 1
ATOM 752 O O . LYS A 1 88 ? -3.800 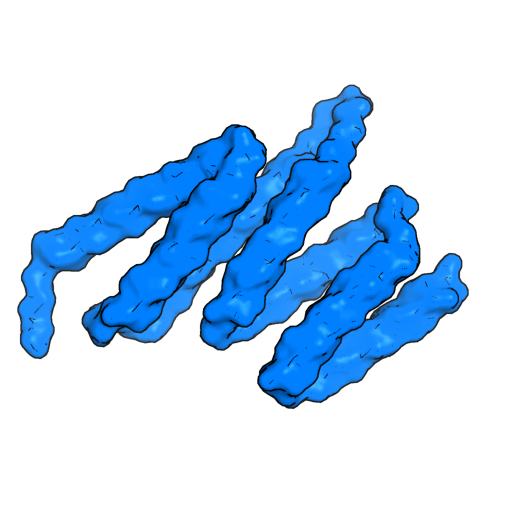8.409 10.063 1.00 83.94 88 LYS A O 1
ATOM 757 N N . TYR A 1 89 ? -4.164 8.059 12.255 1.00 82.12 89 TYR A N 1
ATOM 758 C CA . TYR A 1 89 ? -3.940 6.618 12.232 1.00 82.12 89 TYR A CA 1
ATOM 759 C C . TYR A 1 89 ? -4.907 5.905 11.276 1.00 82.12 89 TYR A C 1
ATOM 761 O O . TYR A 1 89 ? -4.467 5.169 10.393 1.00 82.12 89 TYR A O 1
ATOM 769 N N . ILE A 1 90 ? -6.212 6.158 11.403 1.00 80.38 90 ILE A N 1
ATOM 770 C CA . ILE A 1 90 ? -7.244 5.515 10.580 1.00 80.38 90 ILE A CA 1
ATOM 771 C C . ILE A 1 90 ? -7.120 5.929 9.107 1.00 80.38 90 ILE A C 1
ATOM 773 O O . ILE A 1 90 ? -7.182 5.058 8.238 1.00 80.38 90 ILE A O 1
ATOM 777 N N . ASP A 1 91 ? -6.899 7.215 8.799 1.00 84.44 91 ASP A N 1
ATOM 778 C CA . ASP A 1 91 ? -6.723 7.661 7.405 1.00 84.44 91 ASP A CA 1
ATOM 779 C C . ASP A 1 91 ? -5.497 7.005 6.750 1.00 84.44 91 ASP A C 1
ATOM 781 O O . ASP A 1 91 ? -5.581 6.529 5.614 1.00 84.44 91 ASP A O 1
ATOM 785 N N . ALA A 1 92 ? -4.380 6.898 7.480 1.00 89.19 92 ALA A N 1
ATOM 786 C CA . ALA A 1 92 ? -3.182 6.228 6.986 1.00 89.19 92 ALA A CA 1
ATOM 787 C C . ALA A 1 92 ? -3.436 4.739 6.689 1.00 89.19 92 ALA A C 1
ATOM 789 O O . ALA A 1 92 ? -3.050 4.259 5.621 1.00 89.19 92 ALA A O 1
ATOM 790 N N . TYR A 1 93 ? -4.126 4.018 7.582 1.00 84.56 93 TYR A N 1
ATOM 791 C CA . TYR A 1 93 ? -4.480 2.614 7.347 1.00 84.56 93 TYR A CA 1
ATOM 792 C C . TYR A 1 93 ? -5.419 2.437 6.161 1.00 84.56 93 TYR A C 1
ATOM 794 O O . TYR A 1 93 ? -5.161 1.583 5.316 1.00 84.56 93 TYR A O 1
ATOM 802 N N . ASN A 1 94 ? -6.473 3.247 6.059 1.00 82.88 94 ASN A N 1
ATOM 803 C CA . ASN A 1 94 ? -7.432 3.149 4.958 1.00 82.88 94 ASN A CA 1
ATOM 804 C C . ASN A 1 94 ? -6.745 3.303 3.595 1.00 82.88 94 ASN A C 1
ATOM 806 O O . ASN A 1 94 ? -7.018 2.542 2.665 1.00 82.88 94 ASN A O 1
ATOM 810 N N . ARG A 1 95 ? -5.814 4.255 3.482 1.00 90.12 95 ARG A N 1
ATOM 811 C CA . ARG A 1 95 ? -5.047 4.474 2.250 1.00 90.12 95 ARG A CA 1
ATOM 812 C C . ARG A 1 95 ? -4.059 3.356 1.982 1.00 90.12 95 ARG A C 1
ATOM 814 O O . ARG A 1 95 ? -4.015 2.866 0.860 1.00 90.12 95 ARG A O 1
ATOM 821 N N . PHE A 1 96 ? -3.327 2.909 3.000 1.00 89.31 96 PHE A N 1
ATOM 822 C CA . PHE A 1 96 ? -2.420 1.780 2.843 1.00 89.31 96 PHE A CA 1
ATOM 823 C C . PHE A 1 96 ? -3.160 0.519 2.386 1.00 89.31 96 PHE A C 1
ATOM 825 O O . PHE A 1 96 ? -2.703 -0.159 1.472 1.00 89.31 96 PHE A O 1
ATOM 832 N N . PHE A 1 97 ? -4.340 0.240 2.940 1.00 80.50 97 PHE A N 1
ATOM 833 C CA . PHE A 1 97 ? -5.157 -0.885 2.494 1.00 80.50 97 PHE A CA 1
ATOM 834 C C . PHE A 1 97 ? -5.681 -0.726 1.078 1.00 80.50 97 PHE A C 1
ATOM 836 O O . PHE A 1 97 ? -5.615 -1.681 0.310 1.00 80.50 97 PHE A O 1
ATOM 843 N N . SER A 1 98 ? -6.139 0.471 0.712 1.00 83.31 98 SER A N 1
ATOM 844 C CA . SER A 1 98 ? -6.526 0.762 -0.670 1.00 83.31 98 SER A CA 1
ATOM 845 C C . SER A 1 98 ? -5.353 0.626 -1.645 1.00 83.31 98 SER A C 1
ATOM 847 O O . SER A 1 98 ? -5.554 0.249 -2.795 1.00 83.31 98 SER A O 1
ATOM 849 N N . PHE A 1 99 ? -4.130 0.942 -1.219 1.00 89.12 99 PHE A N 1
ATOM 850 C CA . PHE A 1 99 ? -2.927 0.687 -2.004 1.00 89.12 99 PHE A CA 1
ATOM 851 C C . PHE A 1 99 ? -2.677 -0.817 -2.147 1.00 89.12 99 PHE A C 1
ATOM 853 O O . PHE A 1 99 ? -2.568 -1.306 -3.268 1.00 89.12 99 PHE A O 1
ATOM 860 N N . LEU A 1 100 ? -2.656 -1.559 -1.037 1.00 84.88 100 LEU A N 1
ATOM 861 C CA . LEU A 1 100 ? -2.395 -2.996 -1.058 1.00 84.88 100 LEU A CA 1
ATOM 862 C C . LEU A 1 100 ? -3.436 -3.785 -1.869 1.00 84.88 100 LEU A C 1
ATOM 864 O O . LEU A 1 100 ? -3.075 -4.754 -2.525 1.00 84.88 100 LEU A O 1
ATOM 868 N N . SER A 1 101 ? -4.708 -3.371 -1.864 1.00 78.75 101 SER A N 1
ATOM 869 C CA . SER A 1 101 ? -5.764 -4.046 -2.633 1.00 78.75 101 SER A CA 1
ATOM 870 C C . SER A 1 101 ? -5.586 -3.929 -4.152 1.00 78.75 101 SER A C 1
ATOM 872 O O . SER A 1 101 ? -6.227 -4.667 -4.896 1.00 78.75 101 SER A O 1
ATOM 874 N N . LYS A 1 102 ? -4.746 -2.994 -4.618 1.00 84.62 102 LYS A N 1
ATOM 875 C CA . LYS A 1 102 ? -4.403 -2.804 -6.038 1.00 84.62 102 LYS A CA 1
ATOM 876 C C . LYS A 1 102 ? -3.197 -3.641 -6.475 1.00 84.62 102 LYS A C 1
ATOM 878 O O . LYS A 1 102 ? -2.923 -3.691 -7.670 1.00 84.62 102 LYS A O 1
ATOM 883 N N . LEU A 1 103 ? -2.466 -4.236 -5.531 1.00 84.62 103 LEU A N 1
ATOM 884 C CA . LEU A 1 103 ? -1.289 -5.045 -5.832 1.00 84.62 103 LEU A CA 1
ATOM 885 C C . LEU A 1 103 ? -1.701 -6.397 -6.415 1.00 84.62 103 LEU A C 1
ATOM 887 O O . LEU A 1 103 ? -2.710 -6.978 -6.003 1.00 84.62 103 LEU A O 1
ATOM 891 N N . GLU A 1 104 ? -0.904 -6.910 -7.345 1.00 76.69 104 GLU A N 1
ATOM 892 C CA . GLU A 1 104 ? -1.031 -8.293 -7.806 1.00 76.69 104 GLU A CA 1
ATOM 893 C C . GLU A 1 104 ? -0.457 -9.275 -6.769 1.00 76.69 104 GLU A C 1
ATOM 895 O O . GLU A 1 104 ? -0.989 -10.372 -6.588 1.00 76.69 104 GLU A O 1
ATOM 900 N N . GLU A 1 105 ? 0.560 -8.866 -6.000 1.00 74.00 105 GLU A N 1
ATOM 901 C CA . GLU A 1 105 ? 1.222 -9.692 -4.984 1.00 74.00 105 GLU A CA 1
ATOM 902 C C . GLU A 1 105 ? 0.436 -9.755 -3.659 1.00 74.00 105 GLU A C 1
ATOM 904 O O . GLU A 1 105 ? 0.777 -9.137 -2.642 1.00 74.00 105 GLU A O 1
ATOM 909 N N . PHE A 1 106 ? -0.644 -10.539 -3.664 1.00 67.94 106 PHE A N 1
ATOM 910 C CA . PHE A 1 106 ? -1.563 -10.709 -2.531 1.00 67.94 106 PHE A CA 1
ATOM 911 C C . PHE A 1 106 ? -0.902 -11.243 -1.246 1.00 67.94 106 PHE A C 1
ATOM 913 O O . PHE A 1 106 ? -1.356 -10.959 -0.132 1.00 67.94 106 PHE A O 1
ATOM 920 N N . ASP A 1 107 ? 0.195 -11.990 -1.359 1.00 74.00 107 ASP A N 1
ATOM 921 C CA . ASP A 1 107 ? 0.919 -12.521 -0.203 1.00 74.00 107 ASP A CA 1
ATOM 922 C C . ASP A 1 107 ? 1.485 -11.401 0.691 1.00 74.00 107 ASP A C 1
ATOM 924 O O . ASP A 1 107 ? 1.485 -11.524 1.922 1.00 74.00 107 ASP A O 1
ATOM 928 N N . LEU A 1 108 ? 1.879 -10.268 0.095 1.00 69.56 108 LEU A N 1
ATOM 929 C CA . LEU A 1 108 ? 2.303 -9.083 0.839 1.00 69.56 108 LEU A CA 1
ATOM 930 C C . LEU A 1 108 ? 1.140 -8.538 1.674 1.00 69.56 108 LEU A C 1
ATOM 932 O O . LEU A 1 108 ? 1.281 -8.347 2.883 1.00 69.56 108 LEU A O 1
ATOM 936 N N . PHE A 1 109 ? -0.030 -8.359 1.062 1.00 68.94 109 PHE A N 1
ATOM 937 C CA . PHE A 1 109 ? -1.243 -7.893 1.739 1.00 68.94 109 PHE A CA 1
ATOM 938 C C . PHE A 1 109 ? -1.668 -8.818 2.888 1.00 68.94 109 PHE A C 1
ATOM 940 O O . PHE A 1 109 ? -1.924 -8.346 3.998 1.00 68.94 109 PHE A O 1
ATOM 947 N N . SER A 1 110 ? -1.667 -10.132 2.650 1.00 68.50 110 SER A N 1
ATOM 948 C CA . SER A 1 110 ? -2.000 -11.172 3.633 1.00 68.50 110 SER A CA 1
ATOM 949 C C . SER A 1 110 ? -1.115 -11.103 4.887 1.00 68.50 110 SER A C 1
ATOM 951 O O . SER A 1 110 ? -1.623 -11.173 6.014 1.00 68.50 110 SER A O 1
ATOM 953 N N . ASN A 1 111 ? 0.194 -10.894 4.713 1.00 73.00 111 ASN A N 1
ATOM 954 C CA . ASN A 1 111 ? 1.134 -10.752 5.827 1.00 73.00 111 ASN A CA 1
ATOM 955 C C . ASN A 1 111 ? 0.866 -9.485 6.652 1.00 73.00 111 ASN A C 1
ATOM 957 O O . ASN A 1 111 ? 0.786 -9.555 7.883 1.00 73.00 111 ASN A O 1
ATOM 961 N N . PHE A 1 112 ? 0.671 -8.335 5.997 1.00 71.12 112 PHE A N 1
ATOM 962 C CA . PHE A 1 112 ? 0.392 -7.072 6.693 1.00 71.12 112 PHE A CA 1
ATOM 963 C C . PHE A 1 112 ? -0.936 -7.097 7.441 1.00 71.12 112 PHE A C 1
ATOM 965 O O . PHE A 1 112 ? -1.010 -6.657 8.592 1.00 71.12 112 PHE A O 1
ATOM 972 N N . TRP A 1 113 ? -1.969 -7.654 6.814 1.00 70.94 113 TRP A N 1
ATOM 973 C CA . TRP A 1 113 ? -3.289 -7.764 7.413 1.00 70.94 113 TRP A CA 1
ATOM 974 C C . TRP A 1 113 ? -3.259 -8.523 8.740 1.00 70.94 113 TRP A C 1
ATOM 976 O O . TRP A 1 113 ? -3.793 -8.048 9.742 1.00 70.94 113 TRP A O 1
ATOM 986 N N . MET A 1 114 ? -2.597 -9.684 8.772 1.00 72.31 114 MET A N 1
ATOM 987 C CA . MET A 1 114 ? -2.540 -10.518 9.975 1.00 72.31 114 MET A CA 1
ATOM 988 C C . MET A 1 114 ? -1.834 -9.817 11.134 1.00 72.31 114 MET A C 1
ATOM 990 O O . MET A 1 114 ? -2.264 -9.939 12.285 1.00 72.31 114 MET A O 1
ATOM 994 N N . VAL A 1 115 ? -0.765 -9.070 10.849 1.00 75.31 115 VAL A N 1
ATOM 995 C CA . VAL A 1 115 ? -0.076 -8.270 11.870 1.00 75.31 115 VAL A CA 1
ATOM 996 C C . VAL A 1 115 ? -0.994 -7.165 12.383 1.00 75.31 115 VAL A C 1
ATOM 998 O O . VAL A 1 115 ? -1.085 -6.960 13.596 1.00 75.31 115 VAL A O 1
ATOM 1001 N N . LEU A 1 116 ? -1.719 -6.488 11.491 1.00 74.00 116 LEU A N 1
ATOM 1002 C CA . LEU A 1 116 ? -2.619 -5.428 11.913 1.00 74.00 116 LEU A CA 1
ATOM 1003 C C . LEU A 1 116 ? -3.787 -5.945 12.744 1.00 74.00 116 LEU A C 1
ATOM 1005 O O . LEU A 1 116 ? -4.073 -5.379 13.794 1.00 74.00 116 LEU A O 1
ATOM 1009 N N . LEU A 1 117 ? -4.433 -7.024 12.310 1.00 75.44 117 LEU A N 1
ATOM 1010 C CA . LEU A 1 117 ? -5.553 -7.619 13.026 1.00 75.44 117 LEU A CA 1
ATOM 1011 C C . LEU A 1 117 ? -5.140 -8.006 14.452 1.00 75.44 117 LEU A C 1
ATOM 1013 O O . LEU A 1 117 ? -5.825 -7.667 15.416 1.00 75.44 117 LEU A O 1
ATOM 1017 N N . LYS A 1 118 ? -3.961 -8.630 14.598 1.00 76.62 118 LYS A N 1
ATOM 1018 C CA . LYS A 1 118 ? -3.368 -8.937 15.909 1.00 76.62 118 LYS A CA 1
ATOM 1019 C C . LYS A 1 118 ? -3.157 -7.681 16.757 1.00 76.62 118 LYS A C 1
ATOM 1021 O O . LYS A 1 118 ? -3.357 -7.736 17.968 1.00 76.62 118 LYS A O 1
ATOM 1026 N N . ASN A 1 119 ? -2.758 -6.566 16.150 1.00 75.12 119 ASN A N 1
ATOM 1027 C CA . ASN A 1 119 ? -2.584 -5.297 16.857 1.00 75.12 119 ASN A CA 1
ATOM 1028 C C . ASN A 1 119 ? -3.924 -4.651 17.235 1.00 75.12 119 ASN A C 1
ATOM 1030 O O . ASN A 1 119 ? -4.041 -4.122 18.337 1.00 75.12 119 ASN A O 1
ATOM 1034 N N . PHE A 1 120 ? -4.931 -4.713 16.363 1.00 76.88 120 PHE A N 1
ATOM 1035 C CA . PHE A 1 120 ? -6.259 -4.154 16.612 1.00 76.88 120 PHE A CA 1
ATOM 1036 C C . PHE A 1 120 ? -6.971 -4.868 17.754 1.00 76.88 120 PHE A C 1
ATOM 1038 O O . PHE A 1 120 ? -7.452 -4.208 18.666 1.00 76.88 120 PHE A O 1
ATOM 1045 N N . ILE A 1 121 ? -6.950 -6.203 17.760 1.00 74.44 121 ILE A N 1
ATOM 1046 C CA . ILE A 1 121 ? -7.577 -7.014 18.815 1.00 74.44 121 ILE A CA 1
ATOM 1047 C C . ILE A 1 121 ? -6.953 -6.731 20.196 1.00 74.44 121 ILE A C 1
ATOM 1049 O O . ILE A 1 121 ? -7.619 -6.854 21.218 1.00 74.44 121 ILE A O 1
ATOM 1053 N N . LYS A 1 122 ? -5.679 -6.321 20.248 1.00 76.06 122 LYS A N 1
ATOM 1054 C CA . LYS A 1 122 ? -4.985 -5.978 21.501 1.00 76.06 122 LYS A CA 1
ATOM 1055 C C . LYS A 1 122 ? -5.255 -4.553 22.000 1.00 76.06 122 LYS A C 1
ATOM 1057 O O . LYS A 1 122 ? -4.917 -4.256 23.145 1.00 76.06 122 LYS A O 1
ATOM 1062 N N . LYS A 1 123 ? -5.801 -3.661 21.168 1.00 73.62 123 LYS A N 1
ATOM 1063 C CA . LYS A 1 123 ? -6.057 -2.255 21.522 1.00 73.62 123 LYS A CA 1
ATOM 1064 C C . LYS A 1 123 ? -7.453 -2.116 22.123 1.00 73.62 123 LYS A C 1
ATOM 1066 O O . LYS A 1 123 ? -8.442 -2.296 21.422 1.00 73.62 123 LYS A O 1
ATOM 1071 N N . LYS A 1 124 ? -7.530 -1.766 23.411 1.00 69.12 124 LYS A N 1
ATOM 1072 C CA . LYS A 1 124 ? -8.800 -1.614 24.149 1.00 69.12 124 LYS A CA 1
ATOM 1073 C C . LYS A 1 124 ? -9.650 -0.445 23.646 1.00 69.12 124 LYS A C 1
ATOM 1075 O O . LYS A 1 124 ? -10.845 -0.394 23.904 1.00 69.12 124 LYS A O 1
ATOM 1080 N N . GLU A 1 125 ? -9.028 0.503 22.957 1.00 71.31 125 GLU A N 1
ATOM 1081 C CA . GLU A 1 125 ? -9.647 1.729 22.461 1.00 71.31 125 GLU A CA 1
ATOM 1082 C C . GLU A 1 125 ? -10.431 1.521 21.158 1.00 71.31 125 GLU A C 1
ATOM 1084 O O . GLU A 1 125 ? -11.203 2.392 20.758 1.00 71.31 125 GLU A O 1
ATOM 1089 N N . LEU A 1 126 ? -10.239 0.385 20.477 1.00 72.69 126 LEU A N 1
ATOM 1090 C CA . LEU A 1 126 ? -10.974 0.046 19.263 1.00 72.69 126 LEU A CA 1
ATOM 1091 C C . LEU A 1 126 ? -12.240 -0.732 19.621 1.00 72.69 126 LEU A C 1
ATOM 1093 O O . LEU A 1 126 ? -12.190 -1.732 20.331 1.00 72.69 126 LEU A O 1
ATOM 1097 N N . SER A 1 127 ? -13.385 -0.293 19.097 1.00 79.19 127 SER A N 1
ATOM 1098 C CA . SER A 1 127 ? -14.647 -0.995 19.322 1.00 79.19 127 SER A CA 1
ATOM 1099 C C . SER A 1 127 ? -14.696 -2.317 18.554 1.00 79.19 127 SER A C 1
ATOM 1101 O O . SER A 1 127 ? -14.234 -2.414 17.412 1.00 79.19 127 SER A O 1
ATOM 1103 N N . VAL A 1 128 ? -15.333 -3.324 19.157 1.00 79.44 128 VAL A N 1
ATOM 1104 C CA . VAL A 1 128 ? -15.605 -4.625 18.519 1.00 79.44 128 VAL A CA 1
ATOM 1105 C C . VAL A 1 128 ? -16.350 -4.442 17.192 1.00 79.44 128 VAL A C 1
ATOM 1107 O O . VAL A 1 128 ? -16.027 -5.097 16.200 1.00 79.44 128 VAL A O 1
ATOM 1110 N N . ASP A 1 129 ? -17.281 -3.491 17.133 1.00 79.81 129 ASP A N 1
ATOM 1111 C CA . ASP A 1 129 ? -17.997 -3.109 15.912 1.00 79.81 129 ASP A CA 1
ATOM 1112 C C . ASP A 1 129 ? -17.072 -2.558 14.822 1.00 79.81 129 ASP A C 1
ATOM 1114 O O . ASP A 1 129 ? -17.211 -2.908 13.647 1.00 79.81 129 ASP A O 1
ATOM 1118 N N . GLY A 1 130 ? -16.110 -1.710 15.196 1.00 74.12 130 GLY A N 1
ATOM 1119 C CA . GLY A 1 130 ? -15.114 -1.169 14.273 1.00 74.12 130 GLY A CA 1
ATOM 1120 C C . GLY A 1 130 ? -14.234 -2.272 13.691 1.00 74.12 130 GLY A C 1
ATOM 1121 O O . GLY A 1 130 ? -14.082 -2.365 12.471 1.00 74.12 130 GLY A O 1
ATOM 1122 N N . ILE A 1 131 ? -13.733 -3.163 14.551 1.00 78.44 131 ILE A N 1
ATOM 1123 C CA . ILE A 1 131 ? -12.942 -4.333 14.141 1.00 78.44 131 ILE A CA 1
ATOM 1124 C C . ILE A 1 131 ? -13.784 -5.269 13.257 1.00 78.44 131 ILE A C 1
ATOM 1126 O O . ILE A 1 131 ? -13.296 -5.777 12.248 1.00 78.44 131 ILE A O 1
ATOM 1130 N N . THR A 1 132 ? -15.070 -5.440 13.566 1.00 81.25 132 THR A N 1
ATOM 1131 C CA . THR A 1 132 ? -15.994 -6.262 12.773 1.00 81.25 132 THR A CA 1
ATOM 1132 C C . THR A 1 132 ? -16.200 -5.706 11.366 1.00 81.25 132 THR A C 1
ATOM 1134 O O . THR A 1 132 ? -16.076 -6.443 10.386 1.00 81.25 132 THR A O 1
ATOM 1137 N N . LYS A 1 133 ? -16.488 -4.403 11.240 1.00 80.50 133 LYS A N 1
ATOM 1138 C CA . LYS A 1 133 ? -16.638 -3.735 9.934 1.00 80.50 133 LYS A CA 1
ATOM 1139 C C . LYS A 1 133 ? -15.361 -3.837 9.106 1.00 80.50 133 LYS A C 1
ATOM 1141 O O . LYS A 1 133 ? -15.422 -4.097 7.906 1.00 80.50 133 LYS A O 1
ATOM 1146 N N . PHE A 1 134 ? -14.219 -3.681 9.764 1.00 77.12 134 PHE A N 1
ATOM 1147 C CA . PHE A 1 134 ? -12.911 -3.817 9.149 1.00 77.12 134 PHE A CA 1
ATOM 1148 C C . PHE A 1 134 ? -12.680 -5.231 8.590 1.00 77.12 134 PHE A C 1
ATOM 1150 O O . PHE A 1 134 ? -12.386 -5.370 7.403 1.00 77.12 134 PHE A O 1
ATOM 1157 N N . ILE A 1 135 ? -12.910 -6.281 9.389 1.00 82.06 135 ILE A N 1
ATOM 1158 C CA . ILE A 1 135 ? -12.794 -7.675 8.925 1.00 82.06 135 ILE A CA 1
ATOM 1159 C C . ILE A 1 135 ? -13.754 -7.963 7.765 1.00 82.06 135 ILE A C 1
ATOM 1161 O O . ILE A 1 135 ? -13.355 -8.601 6.792 1.00 82.06 135 ILE A O 1
ATOM 1165 N N . ASN A 1 136 ? -14.995 -7.474 7.824 1.00 82.50 136 ASN A N 1
ATOM 1166 C CA . ASN A 1 136 ? -15.966 -7.666 6.743 1.00 82.50 136 ASN A CA 1
ATOM 1167 C C . ASN A 1 136 ? -15.515 -7.023 5.422 1.00 82.50 136 ASN A C 1
ATOM 1169 O O . ASN A 1 136 ? -15.680 -7.631 4.368 1.00 82.50 136 ASN A O 1
ATOM 1173 N N . SER A 1 137 ? -14.911 -5.830 5.473 1.00 78.75 137 SER A N 1
ATOM 1174 C CA . SER A 1 137 ? -14.338 -5.177 4.287 1.00 78.75 137 SER A CA 1
ATOM 1175 C C . SER A 1 137 ? -13.263 -6.051 3.630 1.00 78.75 137 SER A C 1
ATOM 1177 O O . SER A 1 137 ? -13.274 -6.270 2.421 1.00 78.75 137 SER A O 1
ATOM 1179 N N . PHE A 1 138 ? -12.386 -6.650 4.436 1.00 76.94 138 PHE A N 1
ATOM 1180 C CA . PHE A 1 138 ? -11.348 -7.560 3.950 1.00 76.94 138 PHE A CA 1
ATOM 1181 C C . PHE A 1 138 ? -11.900 -8.889 3.429 1.00 76.94 138 PHE A C 1
ATOM 1183 O O . PHE A 1 138 ? -11.419 -9.400 2.421 1.00 76.94 138 PHE A O 1
ATOM 1190 N N . CYS A 1 139 ? -12.958 -9.417 4.049 1.00 82.69 139 CYS A N 1
ATOM 1191 C CA . CYS A 1 139 ? -13.655 -10.602 3.549 1.00 82.69 139 CYS A CA 1
ATOM 1192 C C . CYS A 1 139 ? -14.212 -10.393 2.134 1.00 82.69 139 CYS A C 1
ATOM 1194 O O . CYS A 1 139 ? -14.216 -11.338 1.351 1.00 82.69 139 CYS A O 1
ATOM 1196 N N . ASN A 1 140 ? -14.664 -9.182 1.791 1.00 81.88 140 ASN A N 1
ATOM 1197 C CA . ASN A 1 140 ? -15.123 -8.881 0.433 1.00 81.88 140 ASN A CA 1
ATOM 1198 C C . ASN A 1 140 ? -13.970 -8.965 -0.577 1.00 81.88 140 ASN A C 1
ATOM 1200 O O . ASN A 1 140 ? -14.113 -9.627 -1.598 1.00 81.88 140 ASN A O 1
ATOM 1204 N N . ILE A 1 141 ? -12.809 -8.395 -0.242 1.00 76.25 141 ILE A N 1
ATOM 1205 C CA . ILE A 1 141 ? -11.606 -8.452 -1.091 1.00 76.25 141 ILE A CA 1
ATOM 1206 C C . ILE A 1 141 ? -11.137 -9.903 -1.277 1.00 76.25 141 ILE A C 1
ATOM 1208 O O . ILE A 1 141 ? -10.795 -10.316 -2.379 1.00 76.25 141 ILE A O 1
ATOM 1212 N N . ILE A 1 142 ? -11.150 -10.702 -0.208 1.00 80.19 142 ILE A N 1
ATOM 1213 C CA . ILE A 1 142 ? -10.798 -12.128 -0.265 1.00 80.19 142 ILE A CA 1
ATOM 1214 C C . ILE A 1 142 ? -11.770 -12.926 -1.134 1.00 80.19 142 ILE A C 1
ATOM 1216 O O . ILE A 1 142 ? -11.337 -13.798 -1.883 1.00 80.19 142 ILE A O 1
ATOM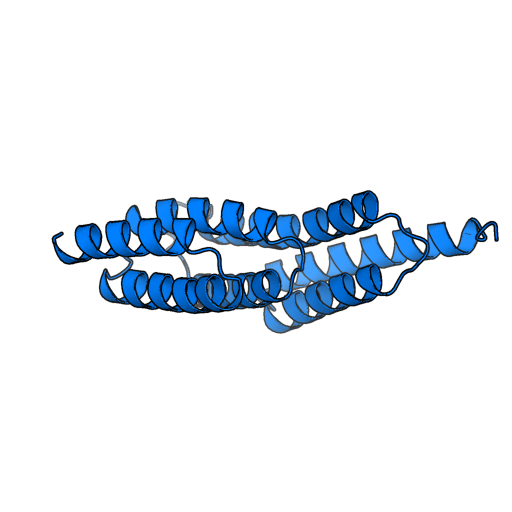 1220 N N . LYS A 1 143 ? -13.074 -12.629 -1.051 1.00 82.81 143 LYS A N 1
ATOM 1221 C CA . LYS A 1 143 ? -14.096 -13.275 -1.886 1.00 82.81 143 LYS A CA 1
ATOM 1222 C C . LYS A 1 143 ? -13.876 -12.999 -3.368 1.00 82.81 143 LYS A C 1
ATOM 1224 O O . LYS A 1 143 ? -13.960 -13.933 -4.153 1.00 82.81 143 LYS A O 1
ATOM 1229 N N . GLU A 1 144 ? -13.562 -11.758 -3.740 1.00 81.81 144 GLU A N 1
ATOM 1230 C CA . GLU A 1 144 ? -13.237 -11.387 -5.130 1.00 81.81 144 GLU A CA 1
ATOM 1231 C C . GLU A 1 144 ? -12.010 -12.133 -5.677 1.00 81.81 144 GLU A C 1
ATOM 1233 O O . GLU A 1 144 ? -11.843 -12.248 -6.887 1.00 81.81 144 GLU A O 1
ATOM 1238 N N . ARG A 1 145 ? -11.152 -12.644 -4.788 1.00 76.81 145 ARG A N 1
ATOM 1239 C CA . ARG A 1 145 ? -9.932 -13.390 -5.119 1.00 76.81 145 ARG A CA 1
ATOM 1240 C C . ARG A 1 145 ? -10.056 -14.901 -4.894 1.00 76.81 145 ARG A C 1
ATOM 1242 O O . ARG A 1 145 ? -9.058 -15.598 -5.024 1.00 76.81 145 ARG A O 1
ATOM 1249 N N . GLU A 1 146 ? -11.247 -15.388 -4.541 1.00 81.88 146 GLU A N 1
ATOM 1250 C CA . GLU A 1 146 ? -11.555 -16.812 -4.332 1.00 81.88 146 GLU A CA 1
ATOM 1251 C C . GLU A 1 146 ? -10.694 -17.522 -3.258 1.00 81.88 146 GLU A C 1
ATOM 1253 O O . GLU A 1 146 ? -10.609 -18.750 -3.222 1.00 81.88 146 GLU A O 1
ATOM 1258 N N . ASP A 1 147 ? -10.097 -16.781 -2.313 1.00 79.38 147 ASP A N 1
ATOM 1259 C CA . ASP A 1 147 ? -9.320 -17.362 -1.203 1.00 79.38 147 ASP A CA 1
ATOM 1260 C C . ASP A 1 147 ? -10.242 -17.774 -0.034 1.00 79.38 147 ASP A C 1
ATOM 1262 O O . ASP A 1 147 ? -10.343 -17.137 1.022 1.00 79.38 147 ASP A O 1
ATOM 1266 N N . PHE A 1 148 ? -10.981 -18.864 -0.244 1.00 82.38 148 PHE A N 1
ATOM 1267 C CA . PHE A 1 148 ? -12.005 -19.330 0.696 1.00 82.38 148 PHE A CA 1
ATOM 1268 C C . PHE A 1 148 ? -11.448 -19.796 2.049 1.00 82.38 148 PHE A C 1
ATOM 1270 O O . PHE A 1 148 ? -12.150 -19.689 3.057 1.00 82.38 148 PHE A O 1
ATOM 1277 N N . LEU A 1 149 ? -10.201 -20.277 2.109 1.00 80.69 149 LEU A N 1
ATOM 1278 C CA . LEU A 1 149 ? -9.583 -20.702 3.370 1.00 80.69 149 LEU A CA 1
ATOM 1279 C C . LEU A 1 149 ? -9.422 -19.502 4.307 1.00 80.69 149 LEU A C 1
ATOM 1281 O O . LEU A 1 149 ? -9.892 -19.525 5.448 1.00 80.69 149 LEU A O 1
ATOM 1285 N N . LYS A 1 150 ? -8.841 -18.416 3.788 1.00 80.44 150 LYS A N 1
ATOM 1286 C CA . LYS A 1 150 ? -8.667 -17.164 4.527 1.00 80.44 150 LYS A CA 1
ATOM 1287 C C . LYS A 1 150 ? -10.010 -16.571 4.953 1.00 80.44 150 LYS A C 1
ATOM 1289 O O . LYS A 1 150 ? -10.140 -16.041 6.057 1.00 80.44 150 LYS A O 1
ATOM 1294 N N . LEU A 1 151 ? -11.027 -16.688 4.096 1.00 83.00 151 LEU A N 1
ATOM 1295 C CA . LEU A 1 151 ? -12.382 -16.240 4.409 1.00 83.00 151 LEU A CA 1
ATOM 1296 C C . LEU A 1 151 ? -12.935 -16.950 5.652 1.00 83.00 151 LEU A C 1
ATOM 1298 O O . LEU A 1 151 ? -13.458 -16.287 6.547 1.00 83.00 151 LEU A O 1
ATOM 1302 N N . VAL A 1 152 ? -12.791 -18.276 5.730 1.00 81.00 152 VAL A N 1
ATOM 1303 C CA . VAL A 1 152 ? -13.245 -19.074 6.880 1.00 81.00 152 VAL A CA 1
ATOM 1304 C C . VAL A 1 152 ? -12.514 -18.665 8.161 1.00 81.00 152 VAL A C 1
ATOM 1306 O O . VAL A 1 152 ? -13.169 -18.429 9.179 1.00 81.00 152 VAL A O 1
ATOM 1309 N N . GLU A 1 153 ? -11.188 -18.503 8.115 1.00 83.19 153 GLU A N 1
ATOM 1310 C CA . GLU A 1 153 ? -10.390 -18.067 9.273 1.00 83.19 153 GLU A CA 1
ATOM 1311 C C . GLU A 1 153 ? -10.903 -16.741 9.862 1.00 83.19 153 GLU A C 1
ATOM 1313 O O . GLU A 1 153 ? -11.058 -16.599 11.077 1.00 83.19 153 GLU A O 1
ATOM 1318 N N . LEU A 1 154 ? -11.235 -15.774 9.005 1.00 83.56 154 LEU A N 1
ATOM 1319 C CA . LEU A 1 154 ? -11.740 -14.467 9.432 1.00 83.56 154 LEU A CA 1
ATOM 1320 C C . LEU A 1 154 ? -13.140 -14.539 10.040 1.00 83.56 154 LEU A C 1
ATOM 1322 O O . LEU A 1 154 ? -13.421 -13.828 11.007 1.00 83.56 154 LEU A O 1
ATOM 1326 N N . GLN A 1 155 ? -14.014 -15.396 9.505 1.00 82.56 155 GLN A N 1
ATOM 1327 C CA . GLN A 1 155 ? -15.350 -15.603 10.071 1.00 82.56 155 GLN A CA 1
ATOM 1328 C C . GLN A 1 155 ? -15.287 -16.276 11.450 1.00 82.56 155 GLN A C 1
ATOM 1330 O O . GLN A 1 155 ? -16.058 -15.923 12.350 1.00 82.56 155 GLN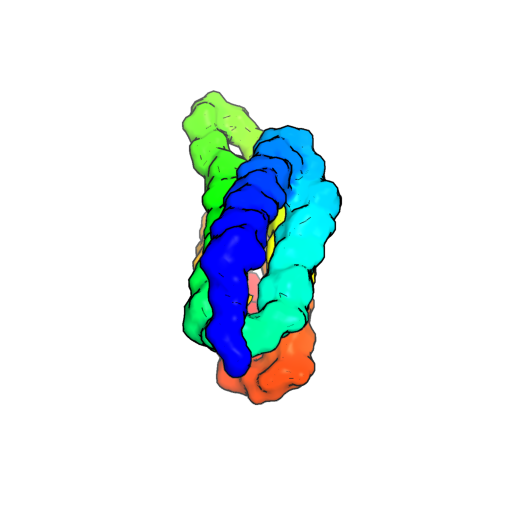 A O 1
ATOM 1335 N N . ILE A 1 156 ? -14.328 -17.183 11.664 1.00 82.44 156 ILE A N 1
ATOM 1336 C CA . ILE A 1 156 ? -14.062 -17.761 12.988 1.00 82.44 156 ILE A CA 1
ATOM 1337 C C . ILE A 1 156 ? -13.631 -16.655 13.961 1.00 82.44 156 ILE A C 1
ATOM 1339 O O . ILE A 1 156 ? -14.211 -16.532 15.041 1.00 82.44 156 ILE A O 1
ATOM 1343 N N . ILE A 1 157 ? -12.683 -15.797 13.568 1.00 82.12 157 ILE A N 1
ATOM 1344 C CA . ILE A 1 157 ? -12.223 -14.675 14.405 1.00 82.12 157 ILE A CA 1
ATOM 1345 C C . ILE A 1 157 ? -13.382 -13.731 14.760 1.00 82.12 157 ILE A C 1
ATOM 1347 O O . ILE A 1 157 ? -13.536 -13.364 15.925 1.00 82.12 157 ILE A O 1
ATOM 1351 N N . LEU A 1 158 ? -14.236 -13.381 13.792 1.00 83.06 158 LEU A N 1
ATOM 1352 C CA . LEU A 1 158 ? -15.437 -12.572 14.036 1.00 83.06 158 LEU A CA 1
ATOM 1353 C C . LEU A 1 158 ? -16.375 -13.205 15.065 1.00 83.06 158 LEU A C 1
ATOM 1355 O O . LEU A 1 158 ? -16.929 -12.503 15.911 1.00 83.06 158 LEU A O 1
ATOM 1359 N N . THR A 1 159 ? -16.543 -14.525 15.005 1.00 81.50 159 THR A N 1
ATOM 1360 C CA . THR A 1 159 ? -17.395 -15.262 15.943 1.00 81.50 159 THR A CA 1
ATOM 1361 C C . THR A 1 159 ? -16.873 -15.155 17.375 1.00 81.50 159 THR A C 1
ATOM 1363 O O . THR A 1 159 ? -17.664 -14.979 18.300 1.00 81.50 159 THR A O 1
ATOM 1366 N N . PHE A 1 160 ? -15.553 -15.212 17.570 1.00 80.62 160 PHE A N 1
ATOM 1367 C CA . PHE A 1 160 ? -14.939 -15.034 18.889 1.00 80.62 160 PHE A CA 1
ATOM 1368 C C . PHE A 1 160 ? -15.014 -13.588 19.387 1.00 80.62 160 PHE A C 1
ATOM 1370 O O . PHE A 1 160 ? -15.351 -13.362 20.548 1.00 80.62 160 PHE A O 1
ATOM 1377 N N . LEU A 1 161 ? -14.767 -12.612 18.509 1.00 79.06 161 LEU A N 1
ATOM 1378 C CA . LEU A 1 161 ? -14.817 -11.193 18.871 1.00 79.06 161 LEU A CA 1
ATOM 1379 C C . LEU A 1 161 ? -16.209 -10.745 19.323 1.00 79.06 161 LEU A C 1
ATOM 1381 O O . LEU A 1 161 ? -16.308 -9.944 20.238 1.00 79.06 161 LEU A O 1
ATOM 1385 N N . ARG A 1 162 ? -17.281 -11.275 18.722 1.00 74.25 162 ARG A N 1
ATOM 1386 C CA . ARG A 1 162 ? -18.668 -10.929 19.090 1.00 74.25 162 ARG A CA 1
ATOM 1387 C C . ARG A 1 162 ? -19.160 -11.572 20.389 1.00 74.25 162 ARG A C 1
ATOM 1389 O O . ARG A 1 162 ? -20.207 -11.179 20.888 1.00 74.25 162 ARG A O 1
ATOM 1396 N N . LYS A 1 163 ? -18.460 -12.593 20.895 1.00 63.47 163 LYS A N 1
ATOM 1397 C CA . LYS A 1 163 ? -18.776 -13.265 22.168 1.00 63.47 163 LYS A CA 1
ATOM 1398 C C . LYS A 1 163 ? -18.046 -12.651 23.371 1.00 63.47 163 LYS A C 1
ATOM 1400 O O . LYS A 1 163 ? -18.316 -13.076 24.490 1.00 63.47 163 LYS A O 1
ATOM 1405 N N . SER A 1 164 ? -17.105 -11.739 23.120 1.00 55.09 164 SER A N 1
ATOM 1406 C CA . SER A 1 164 ? -16.252 -11.074 24.116 1.00 55.09 164 SER A CA 1
ATOM 1407 C C . SER A 1 164 ? -16.787 -9.685 24.440 1.00 55.09 164 SER A C 1
ATOM 1409 O O . SER A 1 164 ? -16.607 -9.259 25.599 1.00 55.09 164 SER A O 1
#

Radius of gyration: 18.06 Å; chains: 1; bounding box: 41×36×55 Å

Organism: NCBI:txid412755

pLDDT: mean 83.49, std 11.59, range [43.72, 98.31]